Protein AF-A0A527W447-F1 (afdb_monomer_lite)

Structure (mmCIF, N/CA/C/O backbone):
data_AF-A0A527W447-F1
#
_entry.id   AF-A0A527W447-F1
#
loop_
_atom_site.group_PDB
_atom_site.id
_atom_site.type_symbol
_atom_site.label_atom_id
_atom_site.label_alt_id
_atom_site.label_comp_id
_atom_site.label_asym_id
_atom_site.label_entity_id
_atom_site.label_seq_id
_atom_site.pdbx_PDB_ins_code
_atom_site.Cartn_x
_atom_site.Cartn_y
_atom_site.Cartn_z
_atom_site.occupancy
_atom_site.B_iso_or_equiv
_atom_site.auth_seq_id
_atom_site.auth_comp_id
_atom_site.auth_asym_id
_atom_site.auth_atom_id
_atom_site.pdbx_PDB_model_num
ATOM 1 N N . SER A 1 1 ? 7.136 13.393 -19.872 1.00 77.81 1 SER A N 1
ATOM 2 C CA . SER A 1 1 ? 7.514 12.170 -20.615 1.00 77.81 1 SER A CA 1
ATOM 3 C C . SER A 1 1 ? 8.013 11.142 -19.615 1.00 77.81 1 SER A C 1
ATOM 5 O O . SER A 1 1 ? 8.264 11.539 -18.486 1.00 77.81 1 SER A O 1
ATOM 7 N N . ASP A 1 2 ? 8.039 9.858 -19.969 1.00 91.00 2 ASP A N 1
ATOM 8 C CA . ASP A 1 2 ? 8.505 8.646 -19.254 1.00 91.00 2 ASP A CA 1
ATOM 9 C C . ASP A 1 2 ? 8.445 8.635 -17.718 1.00 91.00 2 ASP A C 1
ATOM 11 O O . ASP A 1 2 ? 7.668 7.883 -17.136 1.00 91.00 2 ASP A O 1
ATOM 15 N N . GLN A 1 3 ? 9.173 9.520 -17.040 1.00 94.38 3 GLN A N 1
ATOM 16 C CA . GLN A 1 3 ? 9.005 9.814 -15.614 1.00 94.38 3 GLN A CA 1
ATOM 17 C C . GLN A 1 3 ? 7.537 10.046 -15.217 1.00 94.38 3 GLN A C 1
ATOM 19 O O . GLN A 1 3 ? 7.084 9.519 -14.206 1.00 94.38 3 GLN A O 1
ATOM 24 N N . THR A 1 4 ? 6.757 10.781 -16.019 1.00 96.06 4 THR A N 1
ATOM 25 C CA . THR A 1 4 ? 5.318 10.985 -15.755 1.00 96.06 4 THR A CA 1
ATOM 26 C C . THR A 1 4 ? 4.545 9.662 -15.763 1.00 96.06 4 THR A C 1
ATOM 28 O O . THR A 1 4 ? 3.664 9.462 -14.927 1.00 96.06 4 THR A O 1
ATOM 31 N N . ALA A 1 5 ? 4.891 8.747 -16.673 1.00 95.38 5 ALA A N 1
ATOM 32 C CA . ALA A 1 5 ? 4.290 7.419 -16.730 1.00 95.38 5 ALA A CA 1
ATOM 33 C C . ALA A 1 5 ? 4.710 6.579 -15.513 1.00 95.38 5 ALA A C 1
ATOM 35 O O . ALA A 1 5 ? 3.852 5.979 -14.870 1.00 95.38 5 ALA A O 1
ATOM 36 N N . GLY A 1 6 ? 5.988 6.623 -15.122 1.00 95.56 6 GLY A N 1
ATOM 37 C CA . GLY A 1 6 ? 6.485 5.979 -13.900 1.00 95.56 6 GLY A CA 1
ATOM 38 C C . GLY A 1 6 ? 5.757 6.459 -12.639 1.00 95.56 6 GLY A C 1
ATOM 39 O O . GLY A 1 6 ? 5.288 5.648 -11.841 1.00 95.56 6 GLY A O 1
ATOM 40 N N . ILE A 1 7 ? 5.558 7.773 -12.497 1.00 96.88 7 ILE A N 1
ATOM 41 C CA . ILE A 1 7 ? 4.773 8.356 -11.397 1.00 96.88 7 ILE A CA 1
ATOM 42 C C . ILE A 1 7 ? 3.335 7.827 -11.418 1.00 96.88 7 ILE A C 1
ATOM 44 O O . ILE A 1 7 ? 2.800 7.462 -10.371 1.00 96.88 7 ILE A O 1
ATOM 48 N N . ALA A 1 8 ? 2.697 7.766 -12.590 1.00 96.69 8 ALA A N 1
ATOM 49 C CA . ALA A 1 8 ? 1.338 7.246 -12.718 1.00 96.69 8 ALA A CA 1
ATOM 50 C C . ALA A 1 8 ? 1.240 5.759 -12.325 1.00 96.69 8 ALA A C 1
ATOM 52 O O . ALA A 1 8 ? 0.290 5.377 -11.637 1.00 96.69 8 ALA A O 1
ATOM 53 N N . ILE A 1 9 ? 2.237 4.943 -12.688 1.00 96.38 9 ILE A N 1
ATOM 54 C CA . ILE A 1 9 ? 2.333 3.531 -12.289 1.00 96.38 9 ILE A CA 1
ATOM 55 C C . ILE A 1 9 ? 2.385 3.417 -10.763 1.00 96.38 9 ILE A C 1
ATOM 57 O O . ILE A 1 9 ? 1.559 2.714 -10.179 1.00 96.38 9 ILE A O 1
ATOM 61 N N . VAL A 1 10 ? 3.280 4.162 -10.105 1.00 96.81 10 VAL A N 1
ATOM 62 C CA . VAL A 1 10 ? 3.399 4.143 -8.637 1.00 96.81 10 VAL A CA 1
ATOM 63 C C . VAL A 1 10 ? 2.108 4.631 -7.975 1.00 96.81 10 VAL A C 1
ATOM 65 O O . VAL A 1 10 ? 1.598 3.971 -7.072 1.00 96.81 10 VAL A O 1
ATOM 68 N N . ARG A 1 11 ? 1.508 5.731 -8.454 1.00 95.38 11 ARG A N 1
ATOM 69 C CA . ARG A 1 11 ? 0.231 6.251 -7.919 1.00 95.38 11 ARG A CA 1
ATOM 70 C C . ARG A 1 11 ? -0.898 5.227 -7.983 1.00 95.38 11 ARG A C 1
ATOM 72 O O . ARG A 1 11 ? -1.721 5.174 -7.070 1.00 95.38 11 ARG A O 1
ATOM 79 N N . ARG A 1 12 ? -0.953 4.425 -9.048 1.00 95.12 12 ARG A N 1
ATOM 80 C CA . ARG A 1 12 ? -1.924 3.334 -9.169 1.00 95.12 12 ARG 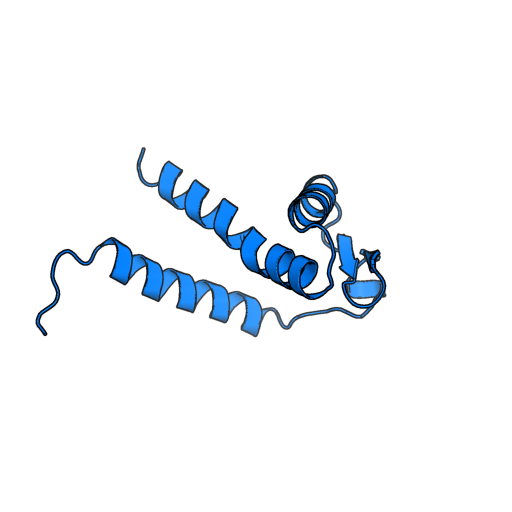A CA 1
ATOM 81 C C . ARG A 1 12 ? -1.582 2.178 -8.226 1.00 95.12 12 ARG A C 1
ATOM 83 O O . ARG A 1 12 ? -2.476 1.682 -7.545 1.00 95.12 12 ARG A O 1
ATOM 90 N N . ALA A 1 13 ? -0.314 1.770 -8.169 1.00 96.69 13 ALA A N 1
ATOM 91 C CA . ALA A 1 13 ? 0.150 0.646 -7.355 1.00 96.69 13 ALA A CA 1
ATOM 92 C C . ALA A 1 13 ? -0.077 0.861 -5.849 1.00 96.69 13 ALA A C 1
ATOM 94 O O . ALA A 1 13 ? -0.442 -0.080 -5.151 1.00 96.69 13 ALA A O 1
ATOM 95 N N . LEU A 1 14 ? 0.039 2.100 -5.358 1.00 96.38 14 LEU A N 1
ATOM 96 C CA . LEU A 1 14 ? -0.200 2.443 -3.948 1.00 96.38 14 LEU A CA 1
ATOM 97 C C . LEU A 1 14 ? -1.618 2.103 -3.455 1.00 96.38 14 LEU A C 1
ATOM 99 O O . LEU A 1 14 ? -1.822 1.933 -2.258 1.00 96.38 14 LEU A O 1
ATOM 103 N N . GLN A 1 15 ? -2.599 1.973 -4.354 1.00 96.12 15 GLN A N 1
ATOM 104 C CA . GLN A 1 15 ? -3.963 1.576 -3.986 1.00 96.12 15 GLN A CA 1
ATOM 105 C C . GLN A 1 15 ? -4.131 0.056 -3.850 1.00 96.12 15 GLN A C 1
ATOM 107 O O . GLN A 1 15 ? -5.144 -0.395 -3.315 1.00 96.12 15 GLN A O 1
ATOM 112 N N . ALA A 1 16 ? -3.187 -0.741 -4.361 1.00 97.19 16 ALA A N 1
ATOM 113 C CA . ALA A 1 16 ? -3.319 -2.193 -4.428 1.00 97.19 16 ALA A CA 1
ATOM 114 C C . ALA A 1 16 ? -3.502 -2.851 -3.047 1.00 97.19 16 ALA A C 1
ATOM 116 O O . ALA A 1 16 ? -4.416 -3.667 -2.935 1.00 97.19 16 ALA A O 1
ATOM 117 N N . PRO A 1 17 ? -2.753 -2.482 -1.985 1.00 96.94 17 PRO A N 1
ATOM 118 C CA . PRO A 1 17 ? -2.927 -3.106 -0.673 1.00 96.94 17 PRO A CA 1
ATOM 119 C C . PRO A 1 17 ? -4.330 -2.888 -0.093 1.00 96.94 17 PRO A C 1
ATOM 121 O O . PRO A 1 17 ? -4.991 -3.844 0.302 1.00 96.94 17 PRO A O 1
ATOM 124 N N . ALA A 1 18 ? -4.832 -1.649 -0.122 1.00 96.31 18 ALA A N 1
ATOM 125 C CA . ALA A 1 18 ? -6.167 -1.323 0.384 1.00 96.31 18 ALA A CA 1
ATOM 126 C C . ALA A 1 18 ? -7.276 -2.029 -0.414 1.00 96.31 18 ALA A C 1
ATOM 128 O O . ALA A 1 18 ? -8.219 -2.566 0.165 1.00 96.31 18 ALA A O 1
ATOM 129 N N . ARG A 1 19 ? -7.139 -2.083 -1.747 1.00 97.56 19 ARG A N 1
ATOM 130 C CA . ARG A 1 19 ? -8.068 -2.810 -2.627 1.00 97.56 19 ARG A CA 1
ATOM 131 C C . ARG A 1 19 ? -8.065 -4.308 -2.342 1.00 97.56 19 ARG A C 1
ATOM 133 O O . ARG A 1 19 ? -9.132 -4.910 -2.299 1.00 97.56 19 ARG A O 1
ATOM 140 N N . GLN A 1 20 ? -6.889 -4.896 -2.130 1.00 98.25 20 GLN A N 1
ATOM 141 C CA . GLN A 1 20 ? -6.761 -6.317 -1.822 1.00 98.25 20 GLN A CA 1
ATOM 142 C C . GLN A 1 20 ? -7.401 -6.656 -0.473 1.00 98.25 20 GLN A C 1
ATOM 144 O O . GLN A 1 20 ? -8.133 -7.636 -0.379 1.00 98.25 20 GLN A O 1
ATOM 149 N N . ILE A 1 21 ? -7.174 -5.830 0.553 1.00 97.56 21 ILE A N 1
ATOM 150 C CA . ILE A 1 21 ? -7.796 -5.991 1.873 1.00 97.56 21 ILE A CA 1
ATOM 151 C C . ILE A 1 21 ? -9.325 -5.912 1.762 1.00 97.56 21 ILE A C 1
ATOM 153 O O . ILE A 1 21 ? -10.020 -6.784 2.278 1.00 97.56 21 ILE A O 1
ATOM 157 N N . ALA A 1 22 ? -9.851 -4.914 1.044 1.00 97.19 22 ALA A N 1
ATOM 158 C CA . ALA A 1 22 ? -11.288 -4.764 0.818 1.00 97.19 22 ALA A CA 1
ATOM 159 C C . ALA A 1 22 ? -11.895 -5.966 0.076 1.00 97.19 22 ALA A C 1
ATOM 161 O O . ALA A 1 22 ? -12.916 -6.498 0.507 1.00 97.19 22 ALA A O 1
ATOM 162 N N . ALA A 1 23 ? -11.244 -6.427 -0.995 1.00 97.50 23 ALA A N 1
ATOM 163 C CA . ALA A 1 23 ? -11.694 -7.585 -1.764 1.00 97.50 23 ALA A CA 1
ATOM 164 C C . ALA A 1 23 ? -11.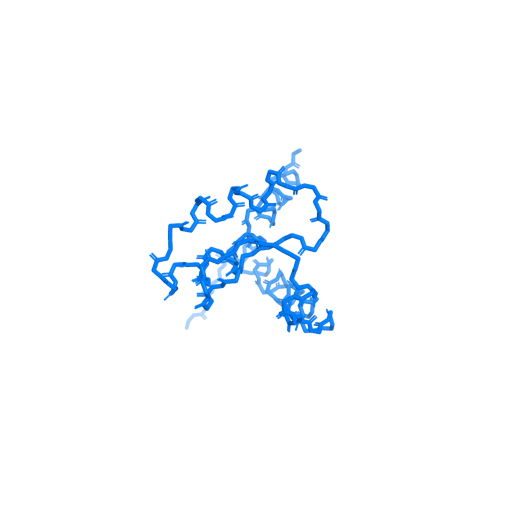701 -8.868 -0.917 1.00 97.50 23 ALA A C 1
ATOM 166 O O . ALA A 1 23 ? -12.669 -9.624 -0.954 1.00 97.50 23 ALA A O 1
ATOM 167 N N . ASN A 1 24 ? -10.661 -9.085 -0.104 1.00 97.56 24 ASN A N 1
ATOM 168 C CA . ASN A 1 24 ? -10.585 -10.224 0.815 1.00 97.56 24 ASN A CA 1
ATOM 169 C C . ASN A 1 24 ? -11.694 -10.191 1.880 1.00 97.56 24 ASN A C 1
ATOM 171 O O . ASN A 1 24 ? -12.129 -11.243 2.339 1.00 97.56 24 ASN A O 1
ATOM 175 N N . ALA A 1 25 ? -12.163 -8.998 2.254 1.00 96.25 25 ALA A N 1
ATOM 176 C CA . ALA A 1 25 ? -13.288 -8.796 3.164 1.00 96.25 25 ALA A CA 1
ATOM 177 C C . ALA A 1 25 ? -14.667 -8.877 2.474 1.00 96.25 25 ALA A C 1
ATOM 179 O O . ALA A 1 25 ? -15.689 -8.670 3.123 1.00 96.25 25 ALA A O 1
ATOM 180 N N . GLY A 1 26 ? -14.719 -9.154 1.165 1.00 95.00 26 GLY A N 1
ATOM 181 C CA . GLY A 1 26 ? -15.963 -9.218 0.390 1.00 95.00 26 GLY A CA 1
ATOM 182 C C . GLY A 1 26 ? -16.561 -7.853 0.028 1.00 95.00 26 GLY A C 1
ATOM 183 O O . GLY A 1 26 ? -17.665 -7.795 -0.512 1.00 95.00 26 GLY A O 1
ATOM 184 N N . ALA A 1 27 ? -15.852 -6.754 0.299 1.00 96.06 27 ALA A N 1
ATOM 185 C CA . ALA A 1 27 ? -16.260 -5.411 -0.097 1.00 96.06 27 ALA A CA 1
ATOM 186 C C . ALA A 1 27 ? -15.840 -5.103 -1.545 1.00 96.06 27 ALA A C 1
ATOM 188 O O . ALA A 1 27 ? -14.854 -5.635 -2.060 1.00 96.06 27 ALA A O 1
ATOM 189 N N . GLU A 1 28 ? -16.559 -4.195 -2.212 1.00 96.38 28 GLU A N 1
ATOM 190 C CA . GLU A 1 28 ? -16.171 -3.751 -3.554 1.00 96.38 28 GLU A CA 1
ATOM 191 C C . GLU A 1 28 ? -14.959 -2.808 -3.465 1.00 96.38 28 GLU A C 1
ATOM 193 O O . GLU A 1 28 ? -15.024 -1.690 -2.943 1.00 96.38 28 GLU A O 1
ATOM 198 N N . ALA A 1 29 ? -13.820 -3.294 -3.956 1.00 95.56 29 ALA A N 1
ATOM 199 C CA . ALA A 1 29 ? -12.522 -2.660 -3.776 1.00 95.56 29 ALA A CA 1
ATOM 200 C C . ALA A 1 29 ? -12.414 -1.267 -4.419 1.00 95.56 29 ALA A C 1
ATOM 202 O O . ALA A 1 29 ? -11.680 -0.412 -3.915 1.00 95.56 29 ALA A O 1
ATOM 203 N N . SER A 1 30 ? -13.112 -1.018 -5.530 1.00 94.81 30 SER A N 1
ATOM 204 C CA . SER A 1 30 ? -13.048 0.265 -6.239 1.00 94.81 30 SER A CA 1
ATOM 205 C C . SER A 1 30 ? -13.780 1.377 -5.492 1.00 94.81 30 SER A C 1
ATOM 207 O O . SER A 1 30 ? -13.256 2.486 -5.412 1.00 94.81 30 SER A O 1
ATOM 209 N N . ILE A 1 31 ? -14.928 1.073 -4.887 1.00 95.62 31 ILE A N 1
ATOM 210 C CA . ILE A 1 31 ? -15.713 1.964 -4.035 1.00 95.62 31 ILE A CA 1
ATOM 211 C C . ILE A 1 31 ? -14.927 2.277 -2.766 1.00 95.62 31 ILE A C 1
ATOM 213 O O . ILE A 1 31 ? -14.852 3.440 -2.371 1.00 95.62 31 ILE A O 1
ATOM 217 N N . VAL A 1 32 ? -14.304 1.270 -2.142 1.00 96.44 32 VAL A N 1
ATOM 218 C CA . VAL A 1 32 ? -13.478 1.491 -0.946 1.00 96.44 32 VAL A CA 1
ATOM 219 C C . VAL A 1 32 ? -12.310 2.423 -1.251 1.00 96.44 32 VAL A C 1
ATOM 221 O O . VAL A 1 32 ? -12.160 3.443 -0.580 1.00 96.44 32 VAL A O 1
ATOM 224 N N . ALA A 1 33 ? -11.529 2.130 -2.292 1.00 95.81 33 ALA A N 1
ATOM 225 C CA . ALA A 1 33 ? -10.407 2.980 -2.68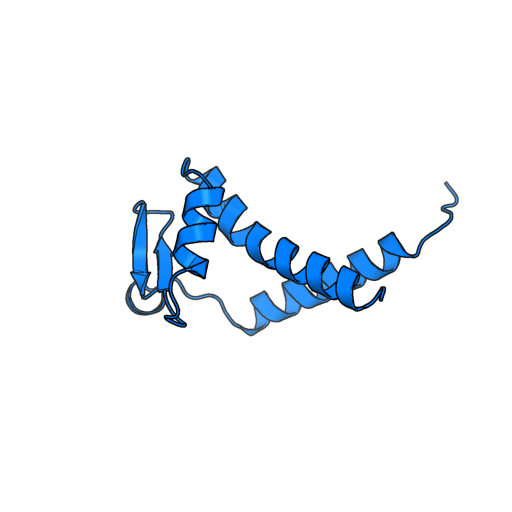1 1.00 95.81 33 ALA A CA 1
ATOM 226 C C . ALA A 1 33 ? -10.855 4.395 -3.088 1.00 95.81 33 ALA A C 1
ATOM 228 O O . ALA A 1 33 ? -10.198 5.367 -2.722 1.00 95.81 33 ALA A O 1
ATOM 229 N N . GLY A 1 34 ? -11.975 4.521 -3.808 1.00 96.06 34 GLY A N 1
ATOM 230 C CA . GLY A 1 34 ? -12.545 5.809 -4.209 1.00 96.06 34 GLY A CA 1
ATOM 231 C C . GLY A 1 34 ? -12.917 6.677 -3.009 1.00 96.06 34 GLY A C 1
ATOM 232 O O . GLY A 1 34 ? -12.425 7.795 -2.890 1.00 96.06 34 GLY A O 1
ATOM 233 N N . LYS A 1 35 ? -13.688 6.131 -2.060 1.00 96.12 35 LYS A N 1
ATOM 234 C CA . LYS A 1 35 ? -14.104 6.854 -0.847 1.00 96.12 35 LYS A CA 1
ATOM 235 C C . LYS A 1 35 ? -12.925 7.313 0.011 1.00 96.12 35 LYS A C 1
ATOM 237 O O . LYS A 1 35 ? -12.964 8.415 0.550 1.00 96.12 35 LYS A O 1
ATOM 242 N N . ILE A 1 36 ? -11.877 6.491 0.132 1.00 95.88 36 ILE A N 1
ATOM 243 C CA . ILE A 1 36 ? -10.659 6.873 0.864 1.00 95.88 36 ILE A CA 1
ATOM 244 C C . ILE A 1 36 ? -9.967 8.060 0.176 1.00 95.88 36 ILE A C 1
ATOM 246 O O . ILE A 1 36 ? -9.531 8.979 0.856 1.00 95.88 36 ILE A O 1
ATOM 250 N N . LEU A 1 37 ? -9.897 8.072 -1.161 1.00 94.44 37 LEU A N 1
ATOM 251 C CA . LEU A 1 37 ? -9.245 9.140 -1.931 1.00 94.44 37 LEU A CA 1
ATOM 252 C C . LEU A 1 37 ? -10.055 10.443 -2.005 1.00 94.44 37 LEU A C 1
ATOM 254 O O . LEU A 1 37 ? -9.468 11.517 -2.134 1.00 94.44 37 LEU A O 1
ATOM 258 N N . GLU A 1 38 ? -11.385 10.362 -1.968 1.00 95.50 38 GLU A N 1
ATOM 259 C CA . GLU A 1 38 ? -12.275 11.531 -1.956 1.00 95.50 38 GLU A CA 1
ATOM 260 C C . GLU A 1 38 ? -12.191 12.306 -0.634 1.00 95.50 38 GLU A C 1
ATOM 262 O O . GLU A 1 38 ? -12.370 13.528 -0.607 1.00 95.50 38 GLU A O 1
ATOM 267 N N . ASN A 1 39 ? -11.882 11.613 0.463 1.00 94.38 39 ASN A N 1
ATOM 268 C CA . ASN A 1 39 ? -11.699 12.225 1.768 1.00 94.38 39 ASN A CA 1
ATOM 269 C C . ASN A 1 39 ? -10.266 12.764 1.930 1.00 94.38 39 ASN A C 1
ATOM 271 O O . ASN A 1 39 ? -9.285 12.089 1.639 1.00 94.38 39 ASN A O 1
ATOM 275 N N . LYS A 1 40 ? -10.133 13.998 2.429 1.00 90.62 40 LYS A N 1
ATOM 276 C CA . LYS A 1 40 ? -8.832 14.658 2.646 1.00 90.62 40 LYS A CA 1
ATOM 277 C C . LYS A 1 40 ? -8.243 14.419 4.040 1.00 90.62 40 LYS A C 1
ATOM 279 O O . LYS A 1 40 ? -7.163 14.931 4.334 1.00 90.62 40 LYS A O 1
ATOM 284 N N . GLY A 1 41 ? -8.956 13.706 4.909 1.00 93.19 41 GLY A N 1
ATOM 285 C CA . GLY A 1 41 ? -8.500 13.372 6.251 1.00 93.19 41 GLY A CA 1
ATOM 286 C C . GLY A 1 41 ? -7.262 12.470 6.197 1.00 93.19 41 GLY A C 1
ATOM 287 O O . GLY A 1 41 ? -7.326 11.414 5.574 1.00 93.19 41 GLY A O 1
ATOM 288 N N . PRO A 1 42 ? -6.147 12.831 6.858 1.00 92.06 42 PRO A N 1
ATOM 289 C CA . PRO A 1 42 ? -4.903 12.055 6.799 1.00 92.06 42 PRO A CA 1
ATOM 290 C C . PRO A 1 42 ? -5.022 10.672 7.454 1.00 92.06 42 PRO A C 1
ATOM 292 O O . PRO A 1 42 ? -4.214 9.789 7.183 1.00 92.06 42 PRO A O 1
ATOM 295 N N . THR A 1 43 ? -6.015 10.502 8.325 1.00 95.62 43 THR A N 1
ATOM 296 C CA . THR A 1 43 ? -6.291 9.284 9.091 1.00 95.62 43 THR A CA 1
ATOM 297 C C . THR A 1 43 ? -7.558 8.575 8.626 1.00 95.62 43 THR A C 1
ATOM 299 O O . THR A 1 43 ? -7.914 7.553 9.201 1.00 95.62 43 THR A O 1
ATOM 302 N N . PHE A 1 44 ? -8.260 9.092 7.611 1.00 97.25 44 PHE A N 1
ATOM 303 C CA . PHE A 1 44 ? -9.497 8.481 7.138 1.00 97.25 44 PHE A CA 1
ATOM 304 C C . PHE A 1 44 ? -9.206 7.194 6.365 1.00 97.25 44 PHE A C 1
ATOM 306 O O . PHE A 1 44 ? -8.403 7.183 5.432 1.00 97.25 44 PHE A O 1
ATOM 313 N N . GLY A 1 45 ? -9.889 6.113 6.726 1.00 97.06 45 GLY A N 1
ATOM 314 C CA . GLY A 1 45 ? -9.721 4.822 6.077 1.00 97.06 45 GLY A CA 1
ATOM 315 C C . GLY A 1 45 ? -10.956 3.940 6.179 1.00 97.06 45 GLY A C 1
ATOM 316 O O . GLY A 1 45 ? -12.063 4.412 6.439 1.00 97.06 45 GLY A O 1
ATOM 317 N N . PHE A 1 46 ? -10.747 2.652 5.926 1.00 97.56 46 PHE A N 1
ATOM 318 C CA . PHE A 1 46 ? -11.781 1.626 5.926 1.00 97.56 46 PHE A CA 1
ATOM 319 C C . PHE A 1 46 ? -11.363 0.477 6.840 1.00 97.56 46 PHE A C 1
ATOM 321 O O . PHE A 1 46 ? -10.314 -0.139 6.634 1.00 97.56 46 PHE A O 1
ATOM 328 N N . ASN A 1 47 ? -12.198 0.172 7.827 1.00 97.56 47 ASN A N 1
ATOM 329 C CA . ASN A 1 47 ? -12.031 -0.984 8.685 1.00 97.56 47 ASN A CA 1
ATOM 330 C C . ASN A 1 47 ? -12.651 -2.210 8.006 1.00 97.56 47 ASN A C 1
ATOM 332 O O . ASN A 1 47 ? -13.865 -2.388 7.996 1.00 97.56 47 ASN A O 1
ATOM 336 N N . ALA A 1 48 ? -11.808 -3.086 7.465 1.00 96.50 48 ALA A N 1
ATOM 337 C CA . ALA A 1 48 ? -12.251 -4.294 6.775 1.00 96.50 48 ALA A CA 1
ATOM 338 C C . ALA A 1 48 ? -1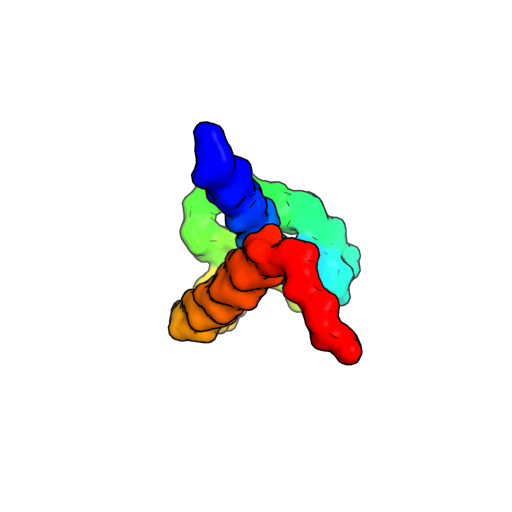2.881 -5.353 7.696 1.00 96.50 48 ALA A C 1
ATOM 340 O O . ALA A 1 48 ? -13.572 -6.244 7.211 1.00 96.50 48 ALA A O 1
ATOM 341 N N . GLN A 1 49 ? -12.663 -5.264 9.011 1.00 95.00 49 GLN A N 1
ATOM 342 C CA . GLN A 1 49 ? -13.268 -6.174 9.981 1.00 95.00 49 GLN A CA 1
ATOM 343 C C . GLN A 1 49 ? -14.737 -5.825 10.257 1.00 95.00 49 GLN A C 1
ATOM 345 O O . GLN A 1 49 ? -15.541 -6.729 10.469 1.00 95.00 49 GLN A O 1
ATOM 350 N N . THR A 1 50 ? -15.088 -4.533 10.260 1.00 95.81 50 THR A N 1
ATOM 351 C CA . THR A 1 50 ? -16.449 -4.049 10.569 1.00 95.81 50 THR A CA 1
ATOM 352 C C . THR A 1 50 ? -17.209 -3.520 9.351 1.00 95.81 50 THR A C 1
ATOM 354 O O . THR A 1 50 ? -18.432 -3.436 9.385 1.00 95.81 50 THR A O 1
ATOM 357 N N . GLY A 1 51 ? -16.511 -3.171 8.269 1.00 94.56 51 GLY A N 1
ATOM 358 C CA . GLY A 1 51 ? -17.086 -2.543 7.078 1.00 94.56 51 GLY A CA 1
ATOM 359 C C . GLY A 1 51 ? -17.297 -1.028 7.199 1.00 94.56 51 GLY A C 1
ATOM 360 O O . GLY A 1 51 ? -17.953 -0.433 6.342 1.00 94.56 51 GLY A O 1
ATOM 361 N N . GLU A 1 52 ? -16.765 -0.391 8.242 1.00 95.38 52 GLU A N 1
ATOM 362 C CA . GLU A 1 52 ? -16.994 1.026 8.535 1.00 95.38 52 GLU A CA 1
ATOM 363 C C . GLU A 1 52 ? -15.844 1.926 8.069 1.00 95.38 52 GLU A C 1
ATOM 365 O O . GLU A 1 52 ? -14.684 1.516 8.003 1.00 95.38 52 GLU A O 1
ATOM 370 N N . TYR A 1 53 ? -16.168 3.186 7.773 1.00 96.62 53 TYR A N 1
ATOM 371 C CA . TYR A 1 53 ? -15.185 4.223 7.463 1.00 96.62 53 TYR A CA 1
ATOM 372 C C . TYR A 1 53 ? -14.999 5.157 8.653 1.00 96.62 53 TYR A C 1
ATOM 374 O O . TYR A 1 53 ? -15.968 5.516 9.320 1.00 96.62 53 TYR A O 1
ATOM 382 N N . GLY A 1 54 ? -13.776 5.626 8.873 1.00 95.81 54 GLY A N 1
ATOM 383 C CA . GLY A 1 54 ? -13.504 6.604 9.919 1.00 95.81 54 GLY A CA 1
ATOM 384 C C . GLY A 1 54 ? -12.019 6.799 10.171 1.00 95.81 54 GLY A C 1
ATOM 385 O O . GLY A 1 54 ? -11.197 6.525 9.298 1.00 95.81 54 GLY A O 1
ATOM 386 N N . ASP A 1 55 ? -11.694 7.321 11.351 1.00 96.81 55 ASP A N 1
ATOM 387 C CA . ASP A 1 55 ? -10.314 7.579 11.755 1.00 96.81 55 ASP A CA 1
ATOM 388 C C . ASP A 1 55 ? -9.611 6.272 12.158 1.00 96.81 55 ASP A C 1
ATOM 390 O O . ASP A 1 55 ? -9.944 5.650 13.167 1.00 96.81 55 ASP A O 1
ATOM 394 N N . MET A 1 56 ? -8.616 5.873 11.368 1.00 97.00 56 MET A N 1
ATOM 395 C CA . MET A 1 56 ? -7.858 4.634 11.548 1.00 97.00 56 MET A CA 1
ATOM 396 C C . MET A 1 56 ? -7.049 4.614 12.848 1.00 97.00 56 MET A C 1
ATOM 398 O O . MET A 1 56 ? -6.886 3.553 13.449 1.00 97.00 56 MET A O 1
ATOM 402 N N . ILE A 1 57 ? -6.582 5.776 13.321 1.00 95.88 57 ILE A N 1
ATOM 403 C CA . ILE A 1 57 ? -5.856 5.889 14.591 1.00 95.88 57 ILE A CA 1
ATOM 404 C C . ILE A 1 57 ? -6.830 5.690 15.750 1.00 95.88 57 ILE A C 1
ATOM 406 O O . ILE A 1 57 ? -6.544 4.909 16.655 1.00 95.88 57 ILE A O 1
ATOM 410 N N . ALA A 1 58 ? -7.99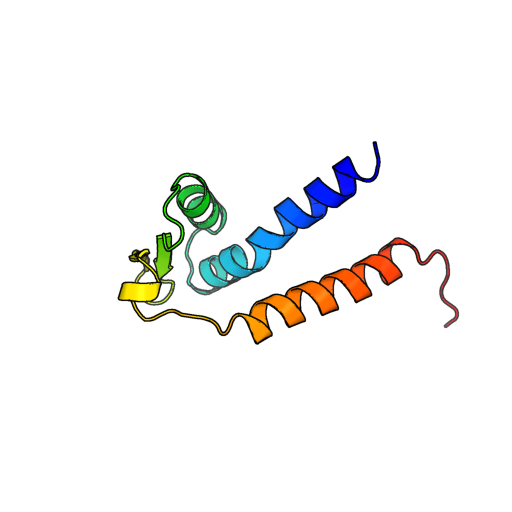4 6.342 15.706 1.00 95.81 58 ALA A N 1
ATOM 411 C CA . ALA A 1 58 ? -9.030 6.170 16.724 1.00 95.81 58 ALA A CA 1
ATOM 412 C C . ALA A 1 58 ? -9.565 4.727 16.768 1.00 95.81 58 ALA A C 1
ATOM 414 O O . ALA A 1 58 ? -9.877 4.219 17.842 1.00 95.81 58 ALA A O 1
ATOM 415 N N . MET A 1 59 ? -9.624 4.053 15.614 1.00 96.75 59 MET A N 1
ATOM 416 C CA . MET A 1 59 ? -9.986 2.635 15.494 1.00 96.75 59 MET A CA 1
ATOM 417 C C . MET A 1 59 ? -8.856 1.672 15.899 1.00 96.75 59 MET A C 1
ATOM 419 O O . MET A 1 59 ? -9.081 0.465 15.953 1.00 96.75 59 MET A O 1
ATOM 423 N N . GLY A 1 60 ? -7.647 2.172 16.178 1.00 96.06 60 GLY A N 1
ATOM 424 C CA . GLY A 1 60 ? -6.496 1.355 16.571 1.00 96.06 60 GLY A CA 1
ATOM 425 C C . GLY A 1 60 ? -5.869 0.538 15.436 1.00 96.06 60 GLY A C 1
ATOM 426 O O . GLY A 1 60 ? -5.069 -0.358 15.701 1.00 96.06 60 GLY A O 1
ATOM 427 N N . ILE A 1 61 ? -6.203 0.835 14.178 1.00 96.75 61 ILE A N 1
ATOM 428 C CA . ILE A 1 61 ? -5.659 0.157 12.999 1.00 96.75 61 ILE A CA 1
ATOM 429 C C . ILE A 1 61 ? -4.472 0.976 12.493 1.00 96.75 61 ILE A C 1
ATOM 431 O O . ILE A 1 61 ? -4.617 1.904 11.696 1.00 96.75 61 ILE A O 1
ATOM 435 N N . VAL A 1 62 ? -3.286 0.651 13.004 1.00 96.00 62 VAL A N 1
ATOM 436 C CA . VAL A 1 62 ? -2.049 1.390 12.737 1.00 96.00 62 VAL A CA 1
ATOM 437 C C . VAL A 1 62 ? -0.934 0.454 12.290 1.00 96.00 62 VAL A C 1
ATOM 439 O O . VAL A 1 62 ? -0.703 -0.588 12.900 1.00 96.00 62 VAL A O 1
ATOM 442 N N . ASP A 1 63 ? -0.200 0.868 11.259 1.00 96.75 63 ASP A N 1
ATOM 443 C CA . ASP A 1 63 ? 0.967 0.144 10.761 1.00 96.75 63 ASP A CA 1
ATOM 444 C C . ASP A 1 63 ? 2.271 0.868 11.135 1.00 96.75 63 ASP A C 1
ATOM 446 O O . ASP A 1 63 ? 2.369 2.095 11.006 1.00 96.75 63 ASP A O 1
ATOM 450 N N . PRO A 1 64 ? 3.329 0.144 11.546 1.00 97.31 64 PRO A N 1
ATOM 451 C CA . PRO A 1 64 ? 4.635 0.749 11.759 1.00 97.31 64 PRO A CA 1
ATOM 452 C C . PRO A 1 64 ? 5.178 1.367 10.466 1.00 97.31 64 PRO A C 1
ATOM 454 O O . PRO A 1 64 ? 5.435 0.667 9.484 1.00 97.31 64 PRO A O 1
ATOM 457 N N . VAL A 1 65 ? 5.474 2.670 10.495 1.00 96.88 65 VAL A N 1
ATOM 458 C CA . VAL A 1 65 ? 6.007 3.422 9.338 1.00 96.88 65 VAL A CA 1
ATOM 459 C C . VAL A 1 65 ? 7.245 2.751 8.731 1.00 96.88 65 VAL A C 1
ATOM 461 O O . VAL A 1 65 ? 7.426 2.750 7.514 1.00 96.88 65 VAL A O 1
ATOM 464 N N . LYS A 1 66 ? 8.092 2.139 9.572 1.00 97.94 66 LYS A N 1
ATOM 465 C CA . LYS A 1 66 ? 9.276 1.395 9.124 1.00 97.94 66 LYS A CA 1
ATOM 466 C C . LYS A 1 66 ? 8.906 0.274 8.148 1.00 97.94 66 LYS A C 1
ATOM 468 O O . LYS A 1 66 ? 9.569 0.147 7.127 1.00 97.94 66 LYS A O 1
ATOM 473 N N . VAL A 1 67 ? 7.866 -0.502 8.449 1.00 98.19 67 VAL A N 1
ATOM 474 C CA . VAL A 1 67 ? 7.461 -1.664 7.645 1.00 98.19 67 VAL A CA 1
ATOM 475 C C . VAL A 1 67 ? 6.837 -1.209 6.332 1.00 98.19 67 VAL A C 1
ATOM 477 O O . VAL A 1 67 ? 7.266 -1.665 5.277 1.00 98.19 67 VAL A O 1
ATOM 480 N N . VAL A 1 68 ? 5.905 -0.250 6.379 1.00 97.69 68 VAL A N 1
ATOM 481 C CA . VAL A 1 68 ? 5.239 0.276 5.173 1.00 97.69 68 VAL A CA 1
ATOM 482 C C . VAL A 1 68 ? 6.257 0.873 4.198 1.00 97.69 68 VAL A C 1
ATOM 484 O O . VAL A 1 68 ? 6.201 0.619 2.995 1.00 97.69 68 VAL A O 1
ATOM 487 N N . ARG A 1 69 ? 7.237 1.626 4.715 1.00 97.94 69 ARG A N 1
ATOM 488 C CA . ARG A 1 69 ? 8.308 2.208 3.899 1.00 97.94 69 ARG A CA 1
ATOM 489 C C . ARG A 1 69 ? 9.196 1.137 3.273 1.00 97.94 69 ARG A C 1
ATOM 491 O O . ARG A 1 69 ? 9.440 1.201 2.072 1.00 97.94 69 ARG A O 1
ATOM 498 N N . THR A 1 70 ? 9.684 0.186 4.068 1.00 98.19 70 THR A N 1
ATOM 499 C CA . THR A 1 70 ? 10.584 -0.863 3.571 1.00 98.19 70 THR A CA 1
ATOM 500 C C . THR A 1 70 ? 9.889 -1.731 2.523 1.00 98.19 70 THR A C 1
ATOM 502 O O . THR A 1 70 ? 10.447 -1.925 1.451 1.00 98.19 70 THR A O 1
ATOM 505 N N . ALA A 1 71 ? 8.633 -2.130 2.750 1.00 98.00 71 ALA A N 1
ATOM 506 C CA . ALA A 1 71 ? 7.863 -2.905 1.778 1.00 98.00 71 ALA A CA 1
ATOM 507 C C . ALA A 1 71 ? 7.720 -2.185 0.424 1.00 98.00 71 ALA A C 1
ATOM 509 O O . ALA A 1 71 ? 7.901 -2.797 -0.627 1.00 98.00 71 ALA A O 1
ATOM 510 N N . LEU A 1 72 ? 7.436 -0.875 0.437 1.00 97.31 72 LEU A N 1
ATOM 511 C CA . LEU A 1 72 ? 7.341 -0.084 -0.791 1.00 97.31 72 LEU A CA 1
ATOM 512 C C . LEU A 1 72 ? 8.692 0.028 -1.512 1.00 97.31 72 LEU A C 1
ATOM 514 O O . LEU A 1 72 ? 8.741 -0.072 -2.737 1.00 97.31 72 LEU A O 1
ATOM 518 N N . GLN A 1 73 ? 9.776 0.245 -0.765 1.00 97.94 73 GLN A N 1
ATOM 519 C CA . GLN A 1 73 ? 11.123 0.370 -1.325 1.00 97.94 73 GLN A CA 1
ATOM 520 C C . GLN A 1 73 ? 11.596 -0.938 -1.965 1.00 97.94 73 GLN A C 1
ATOM 522 O O . GLN A 1 73 ? 12.075 -0.913 -3.098 1.00 97.94 73 GLN A O 1
ATOM 527 N N . ASP A 1 74 ? 11.406 -2.067 -1.284 1.00 98.00 74 ASP A N 1
ATOM 528 C CA . ASP A 1 74 ? 11.799 -3.383 -1.786 1.00 98.00 74 ASP A CA 1
ATOM 529 C C . ASP A 1 74 ? 10.996 -3.751 -3.042 1.00 98.00 74 ASP A C 1
ATOM 531 O O . ASP A 1 74 ? 11.569 -4.163 -4.054 1.00 98.00 74 ASP A O 1
ATOM 535 N N . ALA A 1 75 ? 9.678 -3.512 -3.027 1.00 97.19 75 ALA A N 1
ATOM 536 C CA . ALA A 1 75 ? 8.816 -3.747 -4.182 1.00 97.19 75 ALA A CA 1
ATOM 537 C C . ALA A 1 75 ? 9.215 -2.883 -5.390 1.00 97.19 75 ALA A C 1
ATOM 539 O O . ALA A 1 75 ? 9.322 -3.394 -6.505 1.00 97.19 75 ALA A O 1
ATOM 540 N N . ALA A 1 76 ? 9.469 -1.587 -5.181 1.00 96.81 76 ALA A N 1
ATOM 541 C CA . ALA A 1 76 ? 9.893 -0.683 -6.249 1.00 96.81 76 ALA A CA 1
ATOM 542 C C . ALA A 1 76 ? 11.279 -1.048 -6.806 1.00 96.81 76 ALA A C 1
ATOM 544 O O . ALA A 1 76 ? 11.488 -0.950 -8.014 1.00 96.81 76 ALA A O 1
ATOM 545 N N . SER A 1 77 ? 12.200 -1.498 -5.946 1.00 96.81 77 SER A N 1
ATOM 546 C CA . SER A 1 77 ? 13.543 -1.943 -6.334 1.00 96.81 77 SER A CA 1
ATOM 547 C C . SER A 1 77 ? 13.480 -3.129 -7.300 1.00 96.81 77 SER A C 1
ATOM 549 O O . SER A 1 77 ? 13.988 -3.055 -8.420 1.00 96.81 77 SER A O 1
ATOM 551 N N . VAL A 1 78 ? 12.769 -4.193 -6.912 1.00 97.12 78 VAL A N 1
ATOM 552 C CA . VAL A 1 78 ? 12.618 -5.392 -7.750 1.00 97.12 78 VAL A CA 1
ATOM 553 C C . VAL A 1 78 ? 11.830 -5.079 -9.023 1.00 97.12 78 VAL A C 1
ATOM 555 O O . VAL A 1 78 ? 12.236 -5.490 -10.108 1.00 97.12 78 VAL A O 1
ATOM 558 N N . ALA A 1 79 ? 10.740 -4.311 -8.929 1.00 95.81 79 ALA A N 1
ATOM 559 C CA . ALA A 1 79 ? 9.944 -3.935 -10.097 1.00 95.81 79 ALA A CA 1
ATOM 560 C C . ALA A 1 79 ? 10.749 -3.111 -11.116 1.00 95.81 79 ALA A C 1
ATOM 562 O O . ALA A 1 79 ? 10.607 -3.328 -12.318 1.00 95.81 79 ALA A O 1
ATOM 563 N N . GLY A 1 80 ? 11.608 -2.201 -10.646 1.00 94.81 80 GLY A N 1
ATOM 564 C CA . GLY A 1 80 ? 12.496 -1.418 -11.503 1.00 94.81 80 GLY A CA 1
ATOM 565 C C . GLY A 1 80 ? 13.464 -2.301 -12.285 1.00 94.81 80 GLY A C 1
ATOM 566 O O . GLY A 1 80 ? 13.551 -2.164 -13.501 1.00 94.81 80 GLY A O 1
ATOM 567 N N . LEU A 1 81 ? 14.116 -3.252 -11.607 1.00 94.81 81 LEU A N 1
ATOM 568 C CA . LEU A 1 81 ? 15.018 -4.213 -12.250 1.00 94.81 81 LEU A CA 1
ATOM 569 C C . LEU A 1 81 ? 14.291 -5.065 -13.296 1.00 94.81 81 LEU A C 1
ATOM 571 O O . LEU A 1 81 ? 14.778 -5.218 -14.416 1.00 94.81 81 LEU A O 1
ATOM 575 N N . LEU A 1 82 ? 13.111 -5.591 -12.952 1.00 93.81 82 LEU A N 1
ATOM 576 C CA . LEU A 1 82 ? 12.325 -6.444 -13.846 1.00 93.81 82 LEU A CA 1
ATOM 577 C C . LEU A 1 82 ? 11.8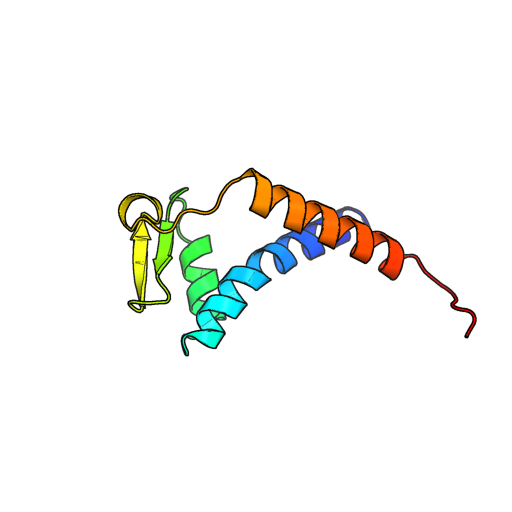73 -5.702 -15.108 1.00 93.81 82 LEU A C 1
ATOM 579 O O . LEU A 1 82 ? 11.987 -6.243 -16.202 1.00 93.81 82 LEU A O 1
ATOM 583 N N . VAL A 1 83 ? 11.395 -4.461 -14.973 1.00 92.94 83 VAL A N 1
ATOM 584 C CA . VAL A 1 83 ? 10.915 -3.652 -16.108 1.00 92.94 83 VAL A CA 1
ATOM 585 C C . VAL A 1 83 ? 12.026 -3.336 -17.111 1.00 92.94 83 VAL A C 1
ATOM 587 O O . VAL A 1 83 ? 11.743 -3.207 -18.298 1.00 92.94 83 VAL A O 1
ATOM 590 N N . THR A 1 84 ? 13.277 -3.221 -16.661 1.00 92.88 84 THR A N 1
ATOM 591 C CA . THR A 1 84 ? 14.424 -2.910 -17.531 1.00 92.88 84 THR A CA 1
ATOM 592 C C . THR A 1 84 ? 15.198 -4.144 -17.999 1.00 92.88 84 THR A C 1
ATOM 594 O O . THR A 1 84 ? 16.223 -4.001 -18.658 1.00 92.88 84 THR A O 1
ATOM 597 N N . THR A 1 85 ? 14.766 -5.353 -17.630 1.00 91.69 85 THR A N 1
ATOM 598 C CA . THR A 1 85 ? 15.449 -6.593 -18.022 1.00 91.69 85 THR A CA 1
ATOM 599 C C . THR A 1 85 ? 14.969 -7.046 -19.399 1.00 91.69 85 THR A C 1
ATOM 601 O O . THR A 1 85 ? 13.809 -7.411 -19.562 1.00 91.69 85 THR A O 1
ATOM 604 N N . GLU A 1 86 ? 15.863 -7.063 -20.389 1.00 89.88 86 GLU A N 1
ATOM 605 C CA . GLU A 1 86 ? 15.514 -7.431 -21.773 1.00 89.88 86 GLU A CA 1
ATOM 606 C C . GLU A 1 86 ? 15.705 -8.923 -22.089 1.00 89.88 86 GLU A C 1
ATOM 608 O O . GLU A 1 86 ? 15.032 -9.458 -22.968 1.00 89.88 86 GLU A O 1
ATOM 613 N N . ALA A 1 87 ? 16.605 -9.614 -21.383 1.00 87.88 87 ALA A N 1
ATOM 614 C CA . ALA A 1 87 ? 16.918 -11.016 -21.642 1.00 87.88 87 ALA A CA 1
ATOM 615 C C . ALA A 1 87 ? 17.225 -11.782 -20.349 1.00 87.88 87 ALA A C 1
ATOM 617 O O . ALA A 1 87 ? 17.845 -11.254 -19.427 1.00 87.88 87 ALA A O 1
ATOM 618 N N . MET A 1 88 ? 16.818 -13.053 -20.310 1.00 81.75 88 MET A N 1
ATOM 619 C CA . MET A 1 88 ? 17.151 -14.012 -19.255 1.00 81.75 88 MET A CA 1
ATOM 620 C C . MET A 1 88 ? 17.779 -15.255 -19.890 1.00 81.75 88 MET A C 1
ATOM 622 O O . MET A 1 88 ? 17.348 -15.684 -20.959 1.00 81.75 88 MET A O 1
ATOM 626 N N . ILE A 1 89 ? 18.787 -15.829 -19.234 1.00 82.00 89 ILE A N 1
ATOM 627 C CA . ILE A 1 89 ? 19.392 -17.109 -19.624 1.00 82.00 89 ILE A CA 1
ATOM 628 C C . ILE A 1 89 ? 18.841 -18.174 -18.673 1.00 82.00 89 ILE A C 1
ATOM 630 O O . ILE A 1 89 ? 18.913 -17.988 -17.457 1.00 82.00 89 ILE A O 1
ATOM 634 N N . ALA A 1 90 ? 18.260 -19.234 -19.236 1.00 62.50 90 ALA A N 1
ATOM 635 C CA . ALA A 1 90 ? 17.680 -20.367 -18.515 1.00 62.50 90 ALA A CA 1
ATOM 636 C C . ALA A 1 90 ? 18.624 -21.574 -18.515 1.00 62.50 90 ALA A C 1
ATOM 638 O O . ALA A 1 90 ? 19.348 -21.745 -19.524 1.00 62.50 90 ALA A O 1
#

pLDDT: mean 94.99, std 4.8, range [62.5, 98.25]

Radius of gyration: 16.12 Å; chains: 1; bounding box: 36×35×38 Å

Foldseek 3Di:
DVVVVVVVVLVVVVLVVQLVLCVVLVHRSVVQSVVQVVDPDPQWHADSVVRDIDGCVVVVNDDDPVVVVVVSVVVCVVVVVVVPDDDDDD

Secondary structure (DSSP, 8-state):
-THHHHHHHHHHHTTHHHHHHHHHTTS-HHHHHHHHHH---TTEEEETTTTEEEETTTTT----HHHHHHHHHHHHHHHHHHHT------

Sequence (90 aa):
SDQTAGIAIVRRALQAPARQIAANAGAEASIVAGKILENKGPTFGFNAQTGEYGDMIAMGIVDPVKVVRTALQDAASVAGLLVTTEAMIA